Protein AF-H5TS47-F1 (afdb_monomer_lite)

Radius of gyration: 15.14 Å; chains: 1; bounding box: 52×29×38 Å

Structure (mmCIF, N/CA/C/O backbone):
data_AF-H5TS47-F1
#
_entry.id   AF-H5TS47-F1
#
loop_
_atom_site.group_PDB
_atom_site.id
_atom_site.type_symbol
_atom_site.label_atom_id
_atom_site.label_alt_id
_atom_site.label_comp_id
_atom_site.label_asym_id
_atom_site.label_entity_id
_atom_site.label_seq_id
_atom_site.pdbx_PDB_ins_code
_atom_site.Cartn_x
_atom_site.Cartn_y
_atom_site.Cartn_z
_atom_site.occupancy
_atom_site.B_iso_or_equiv
_atom_site.auth_seq_id
_atom_site.auth_comp_id
_atom_site.auth_asym_id
_atom_site.auth_atom_id
_atom_site.pdbx_PDB_model_num
ATOM 1 N N . MET A 1 1 ? 7.374 2.049 -23.873 1.00 40.94 1 MET A N 1
ATOM 2 C CA . MET A 1 1 ? 5.902 2.006 -23.777 1.00 40.94 1 MET A CA 1
ATOM 3 C C . MET A 1 1 ? 5.603 1.951 -22.292 1.00 40.94 1 MET A C 1
ATOM 5 O O . MET A 1 1 ? 5.759 0.903 -21.689 1.00 40.94 1 MET A O 1
ATOM 9 N N . TRP A 1 2 ? 5.421 3.118 -21.680 1.00 52.38 2 TRP A N 1
ATOM 10 C CA . TRP A 1 2 ? 5.328 3.273 -20.230 1.00 52.38 2 TRP A CA 1
ATOM 11 C C . TRP A 1 2 ? 3.890 2.953 -19.861 1.00 52.38 2 TRP A C 1
ATOM 13 O O . TRP A 1 2 ? 3.018 3.806 -20.000 1.00 52.38 2 TRP A O 1
ATOM 23 N N . VAL A 1 3 ? 3.626 1.683 -19.563 1.00 54.38 3 VAL A N 1
ATOM 24 C CA . VAL A 1 3 ? 2.284 1.236 -19.199 1.00 54.38 3 VAL A CA 1
ATOM 25 C C . VAL A 1 3 ? 1.958 1.817 -17.818 1.00 54.38 3 VAL A C 1
ATOM 27 O O . VAL A 1 3 ? 2.370 1.316 -16.776 1.00 54.38 3 VAL A O 1
ATOM 30 N N . ASP A 1 4 ? 1.289 2.963 -17.916 1.00 84.50 4 ASP A N 1
ATOM 31 C CA . ASP A 1 4 ? 0.255 3.545 -17.067 1.00 84.50 4 ASP A CA 1
ATOM 32 C C . ASP A 1 4 ? 0.601 4.120 -15.681 1.00 84.50 4 ASP A C 1
ATOM 34 O O . ASP A 1 4 ? -0.056 3.833 -14.682 1.00 84.50 4 ASP A O 1
ATOM 38 N N . ASP A 1 5 ? 1.578 5.036 -15.628 1.00 94.06 5 ASP A N 1
ATOM 39 C CA . ASP A 1 5 ? 1.784 5.934 -14.469 1.00 94.06 5 ASP A CA 1
ATOM 40 C C . ASP A 1 5 ? 0.480 6.651 -14.052 1.00 94.06 5 ASP A C 1
ATOM 42 O O . ASP A 1 5 ? 0.182 6.797 -12.867 1.00 94.06 5 ASP A O 1
ATOM 46 N N . GLN A 1 6 ? -0.350 7.048 -15.025 1.00 94.56 6 GLN A N 1
ATOM 47 C CA . GLN A 1 6 ? -1.602 7.755 -14.758 1.00 94.56 6 GLN A CA 1
ATOM 48 C C . GLN A 1 6 ? -2.665 6.857 -14.109 1.00 94.56 6 GLN A C 1
ATOM 50 O O . GLN A 1 6 ? -3.343 7.322 -13.192 1.00 94.56 6 GLN A O 1
ATOM 55 N N . ALA A 1 7 ? -2.828 5.605 -14.538 1.00 94.25 7 ALA A N 1
ATOM 56 C CA . ALA A 1 7 ? -3.757 4.686 -13.885 1.00 94.25 7 ALA A CA 1
ATOM 57 C C . ALA A 1 7 ? -3.260 4.256 -12.512 1.00 94.25 7 ALA A C 1
ATOM 59 O O . ALA A 1 7 ? -4.064 4.221 -11.588 1.00 94.25 7 ALA A O 1
ATOM 60 N N . ARG A 1 8 ? -1.955 4.008 -12.332 1.00 95.44 8 ARG A N 1
ATOM 61 C CA . ARG A 1 8 ? -1.388 3.735 -10.997 1.00 95.44 8 ARG A CA 1
ATOM 62 C C . ARG A 1 8 ? -1.705 4.871 -10.037 1.00 95.44 8 ARG A C 1
ATOM 64 O O . ARG A 1 8 ? -2.249 4.642 -8.961 1.00 95.44 8 ARG A O 1
ATOM 71 N N . PHE A 1 9 ? -1.448 6.101 -10.474 1.00 96.69 9 PHE A N 1
ATOM 72 C CA . PHE A 1 9 ? -1.804 7.301 -9.732 1.00 96.69 9 PHE A CA 1
ATOM 73 C C . PHE A 1 9 ? -3.305 7.362 -9.422 1.00 96.69 9 PHE A C 1
ATOM 75 O O . PHE A 1 9 ? -3.677 7.599 -8.277 1.00 96.69 9 PHE A O 1
ATOM 82 N N . ALA A 1 10 ? -4.169 7.115 -10.411 1.00 96.00 10 ALA A N 1
ATOM 83 C CA . ALA A 1 10 ? -5.617 7.145 -10.222 1.00 96.00 10 ALA A CA 1
ATOM 84 C C . ALA A 1 10 ? -6.093 6.101 -9.199 1.00 96.00 10 ALA A C 1
ATOM 86 O O . ALA A 1 10 ? -6.873 6.439 -8.315 1.00 96.00 10 ALA A O 1
ATOM 87 N N . VAL A 1 11 ? -5.584 4.866 -9.265 1.00 96.19 11 VAL A N 1
ATOM 88 C CA . VAL A 1 11 ? -5.909 3.797 -8.306 1.00 96.19 11 VAL A CA 1
ATOM 89 C C . VAL A 1 11 ? -5.452 4.174 -6.899 1.00 96.19 11 VAL A C 1
ATOM 91 O O . VAL A 1 11 ? -6.229 4.078 -5.952 1.00 96.19 11 VAL A O 1
ATOM 94 N N . MET A 1 12 ? -4.221 4.667 -6.753 1.00 97.38 12 MET A N 1
ATOM 95 C CA . MET A 1 12 ? -3.700 5.116 -5.460 1.00 97.38 12 MET A CA 1
ATOM 96 C C . MET A 1 12 ? -4.533 6.261 -4.875 1.00 97.38 12 MET A C 1
ATOM 98 O O . MET A 1 12 ? -4.875 6.231 -3.696 1.00 97.38 12 MET A O 1
ATOM 102 N N . GLN A 1 13 ? -4.897 7.257 -5.687 1.00 96.50 13 GLN A N 1
ATOM 103 C CA . GLN A 1 13 ? -5.772 8.341 -5.242 1.00 96.50 13 GLN A CA 1
ATOM 104 C C . GLN A 1 13 ? -7.153 7.840 -4.839 1.00 96.50 13 GLN A C 1
ATOM 106 O O . GLN A 1 13 ? -7.689 8.313 -3.838 1.00 96.50 13 GLN A O 1
ATOM 111 N N . GLN A 1 14 ? -7.715 6.901 -5.599 1.00 95.81 14 GLN A N 1
ATOM 112 C CA . GLN A 1 14 ? -9.029 6.336 -5.329 1.00 95.81 14 GLN A CA 1
ATOM 113 C C . GLN A 1 14 ? -9.048 5.631 -3.970 1.00 95.81 14 GLN A C 1
ATOM 115 O O . GLN A 1 14 ? -9.900 5.955 -3.149 1.00 95.81 14 GLN A O 1
ATOM 120 N N . ILE A 1 15 ? -8.049 4.782 -3.688 1.00 95.62 15 ILE A N 1
ATOM 121 C CA . ILE A 1 15 ? -7.883 4.114 -2.386 1.00 95.62 15 ILE A CA 1
ATOM 122 C C . ILE A 1 15 ? -7.928 5.134 -1.243 1.00 95.62 15 ILE A C 1
ATOM 124 O O . ILE A 1 15 ? -8.699 4.984 -0.299 1.00 95.62 15 ILE A O 1
ATOM 128 N N . ILE A 1 16 ? -7.124 6.198 -1.327 1.00 96.19 16 ILE A N 1
ATOM 129 C CA . ILE A 1 16 ? -7.047 7.199 -0.255 1.00 96.19 16 ILE A CA 1
ATOM 130 C C . ILE A 1 16 ? -8.358 7.978 -0.124 1.00 96.19 16 ILE A C 1
ATOM 132 O O . ILE A 1 16 ? -8.836 8.175 0.992 1.00 96.19 16 ILE A O 1
ATOM 136 N N . CYS A 1 17 ? -8.957 8.394 -1.242 1.00 94.88 17 CYS A N 1
ATOM 137 C CA . CYS A 1 17 ? -10.227 9.118 -1.235 1.00 94.88 17 CYS A CA 1
ATOM 138 C C . CYS A 1 17 ? -11.362 8.284 -0.632 1.00 94.88 17 CYS A C 1
ATOM 140 O O . CYS A 1 17 ? -12.176 8.825 0.114 1.00 94.88 17 CYS A O 1
ATOM 142 N N . ASP A 1 18 ? -11.432 6.992 -0.945 1.00 94.81 18 ASP A N 1
ATOM 143 C CA . ASP A 1 18 ? -12.486 6.117 -0.433 1.00 94.81 18 ASP A CA 1
ATOM 144 C C . ASP A 1 18 ? -12.309 5.842 1.058 1.00 94.81 18 ASP A C 1
ATOM 146 O O . ASP A 1 18 ? -13.278 5.923 1.812 1.00 94.81 18 ASP A O 1
ATOM 150 N N . LEU A 1 19 ? -11.067 5.646 1.515 1.00 95.31 19 LEU A N 1
ATOM 151 C CA . LEU A 1 19 ? -10.766 5.527 2.943 1.00 95.31 19 LEU A CA 1
ATOM 152 C C . LEU A 1 19 ? -11.142 6.797 3.724 1.00 95.31 19 LEU A C 1
ATOM 154 O O . LEU A 1 19 ? -11.693 6.715 4.820 1.00 95.31 19 LEU A O 1
ATOM 158 N N . GLU A 1 20 ? -10.887 7.985 3.172 1.00 94.12 20 GLU A N 1
ATOM 159 C CA . GLU A 1 20 ? -11.268 9.257 3.807 1.00 94.12 20 GLU A CA 1
ATOM 160 C C . GLU A 1 20 ? -12.790 9.470 3.854 1.00 94.12 20 GLU A C 1
ATOM 162 O O . GLU A 1 20 ? -13.289 10.180 4.729 1.00 94.12 20 GLU A O 1
ATOM 167 N N . ARG A 1 21 ? -13.545 8.822 2.961 1.00 93.19 21 ARG A N 1
ATOM 168 C CA . ARG A 1 21 ? -15.015 8.884 2.909 1.00 93.19 21 ARG A CA 1
ATOM 169 C C . ARG A 1 21 ? -15.719 7.858 3.792 1.00 93.19 21 ARG A C 1
ATOM 171 O O . ARG A 1 21 ? -16.939 7.946 3.917 1.00 93.19 21 ARG A O 1
ATOM 178 N N . LEU A 1 22 ? -14.988 6.920 4.397 1.00 93.06 22 LEU A N 1
ATOM 179 C CA . LEU A 1 22 ? -15.565 5.939 5.316 1.00 93.06 22 LEU A CA 1
ATOM 180 C C . LEU A 1 22 ? -16.352 6.631 6.434 1.00 93.06 22 LEU A C 1
ATOM 182 O O . LEU A 1 22 ? -15.903 7.647 6.978 1.00 93.06 22 LEU A O 1
ATOM 186 N N . THR A 1 23 ? -17.496 6.059 6.812 1.00 93.06 23 THR A N 1
ATOM 187 C CA . THR A 1 23 ? -18.241 6.498 8.001 1.00 93.06 23 THR A CA 1
ATOM 188 C C . THR A 1 23 ? -17.442 6.217 9.274 1.00 93.06 23 THR A C 1
ATOM 190 O O . THR A 1 23 ? -16.458 5.478 9.260 1.00 93.06 23 THR A O 1
ATOM 193 N N . VAL A 1 24 ? -17.863 6.776 10.410 1.00 92.44 24 VAL A N 1
ATOM 194 C CA . VAL A 1 24 ? -17.187 6.551 11.700 1.00 92.44 24 VAL A CA 1
ATOM 195 C C . 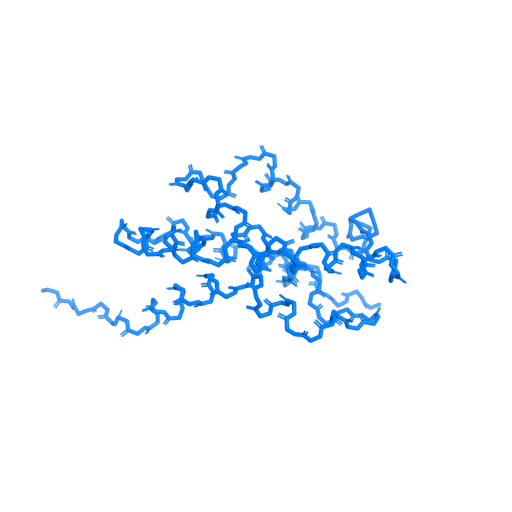VAL A 1 24 ? -17.101 5.057 12.035 1.00 92.44 24 VAL A C 1
ATOM 197 O O . VAL A 1 24 ? -16.053 4.579 12.468 1.00 92.44 24 VAL A O 1
ATOM 200 N N . GLU A 1 25 ? -18.169 4.306 11.775 1.00 92.56 25 GLU A N 1
ATOM 201 C CA . GLU A 1 25 ? -18.247 2.866 12.018 1.00 92.56 25 GLU A CA 1
ATOM 202 C C . GLU A 1 25 ? -17.285 2.091 11.111 1.00 92.56 25 GLU A C 1
ATOM 204 O O . GLU A 1 25 ? -16.554 1.217 11.577 1.00 92.56 25 GLU A O 1
ATOM 209 N N . GLN A 1 26 ? -17.233 2.435 9.824 1.00 93.81 26 GLN A N 1
ATOM 210 C CA . GLN A 1 26 ? -16.345 1.785 8.858 1.00 93.81 26 GLN A CA 1
ATOM 211 C C . GLN A 1 26 ? -14.874 2.114 9.127 1.00 93.81 26 GLN A C 1
ATOM 213 O O . GLN A 1 26 ? -14.007 1.253 8.986 1.00 93.81 26 GLN A O 1
ATOM 218 N N . ARG A 1 27 ? -14.579 3.339 9.580 1.00 94.94 27 ARG A N 1
ATOM 219 C CA . ARG A 1 27 ? -13.234 3.721 10.025 1.00 94.94 27 ARG A CA 1
ATOM 220 C C . ARG A 1 27 ? -12.786 2.882 11.211 1.00 94.94 27 ARG A C 1
ATOM 222 O O . ARG A 1 27 ? -11.650 2.420 11.209 1.00 94.94 27 ARG A O 1
ATOM 229 N N . ALA A 1 28 ? -13.661 2.671 12.195 1.00 94.19 28 ALA A N 1
ATOM 230 C CA . ALA A 1 28 ? -13.359 1.812 13.337 1.00 94.19 28 ALA A CA 1
ATOM 231 C C . ALA A 1 28 ? -13.048 0.378 12.879 1.00 94.19 28 ALA A C 1
ATOM 233 O O . ALA A 1 28 ? -12.006 -0.159 13.240 1.00 94.19 28 ALA A O 1
ATOM 234 N N . GLN A 1 29 ? -13.867 -0.185 11.984 1.00 94.50 29 GLN A N 1
ATOM 235 C CA . GLN A 1 29 ? -13.609 -1.510 11.406 1.00 94.50 29 GLN A CA 1
ATOM 236 C C . GLN A 1 29 ? -12.278 -1.579 10.650 1.00 94.50 29 GLN A C 1
ATOM 238 O O . GLN A 1 29 ? -11.540 -2.546 10.804 1.00 94.50 29 GLN A O 1
ATOM 243 N N . PHE A 1 30 ? -11.948 -0.565 9.846 1.00 96.56 30 PHE A N 1
ATOM 244 C CA . PHE A 1 30 ? -10.667 -0.518 9.141 1.00 96.56 30 PHE A CA 1
ATOM 245 C C . PHE A 1 30 ? -9.482 -0.470 10.109 1.00 96.56 30 PHE A C 1
ATOM 247 O O . PHE A 1 30 ? -8.475 -1.141 9.888 1.00 96.56 30 PHE A O 1
ATOM 254 N N . VAL A 1 31 ? -9.599 0.301 11.194 1.00 97.31 31 VAL A N 1
ATOM 255 C CA . VAL A 1 31 ? -8.572 0.364 12.241 1.00 97.31 31 VAL A CA 1
ATOM 256 C C . VAL A 1 31 ? -8.385 -0.996 12.905 1.00 97.31 31 VAL A C 1
ATOM 258 O O . VAL A 1 31 ? -7.240 -1.425 13.047 1.00 97.31 31 VAL A O 1
ATOM 261 N N . ASP A 1 32 ? -9.475 -1.681 13.248 1.00 96.50 32 ASP A N 1
ATOM 262 C CA . ASP A 1 32 ? -9.427 -3.014 13.852 1.00 96.50 32 ASP A CA 1
ATOM 263 C C . ASP A 1 32 ? -8.786 -4.030 12.894 1.00 96.50 32 ASP A C 1
ATOM 265 O O . ASP A 1 32 ? -7.830 -4.706 13.265 1.00 96.50 32 ASP A O 1
ATOM 269 N N . LEU A 1 33 ? -9.199 -4.054 11.620 1.00 96.31 33 LEU A N 1
ATOM 270 C CA . LEU A 1 33 ? -8.605 -4.924 10.595 1.00 96.31 33 LEU A CA 1
ATOM 271 C C . LEU A 1 33 ? -7.106 -4.663 10.406 1.00 96.31 33 LEU A C 1
ATOM 273 O O . LEU A 1 33 ? -6.307 -5.600 10.339 1.00 96.31 33 LEU A O 1
ATOM 277 N N . ALA A 1 34 ? -6.700 -3.393 10.327 1.00 96.69 34 ALA A N 1
ATOM 278 C CA . ALA A 1 34 ? -5.296 -3.018 10.193 1.00 96.69 34 ALA A CA 1
ATOM 279 C C . ALA A 1 34 ? -4.473 -3.420 11.427 1.00 96.69 34 ALA A C 1
ATOM 281 O O . ALA A 1 34 ? -3.296 -3.768 11.301 1.00 96.69 34 ALA A O 1
ATOM 282 N N . GLN A 1 35 ? -5.083 -3.370 12.612 1.00 97.75 35 GLN A N 1
ATOM 283 C CA . GLN A 1 35 ? -4.465 -3.765 13.870 1.00 97.75 35 GLN A CA 1
ATOM 284 C C . GLN A 1 35 ? -4.322 -5.288 13.984 1.00 97.75 35 GLN A C 1
ATOM 286 O O . GLN A 1 35 ? -3.247 -5.758 14.364 1.00 97.75 35 GLN A O 1
ATOM 291 N N . ASP A 1 36 ? -5.354 -6.041 13.610 1.00 97.38 36 ASP A N 1
ATOM 292 C CA . ASP A 1 36 ? -5.381 -7.505 13.668 1.00 97.38 36 ASP A CA 1
ATOM 293 C C . ASP A 1 36 ? -4.382 -8.142 12.698 1.00 97.38 36 ASP A C 1
ATOM 295 O O . ASP A 1 36 ? -3.756 -9.146 13.020 1.00 97.38 36 ASP A O 1
ATOM 299 N N . THR A 1 37 ? -4.180 -7.523 11.533 1.00 96.38 37 THR A N 1
ATOM 300 C CA . THR A 1 37 ? -3.291 -8.025 10.467 1.00 96.38 37 THR A CA 1
ATOM 301 C C . THR A 1 37 ? -1.885 -7.422 10.502 1.00 96.38 37 THR A C 1
ATOM 303 O O . THR A 1 37 ? -1.075 -7.632 9.592 1.00 96.38 37 THR A O 1
ATOM 306 N N . ARG A 1 38 ? -1.570 -6.624 11.530 1.00 96.50 38 ARG A N 1
ATOM 307 C CA . ARG A 1 38 ? -0.329 -5.841 11.600 1.00 96.50 38 ARG A CA 1
ATOM 308 C C . ARG A 1 38 ? 0.922 -6.707 11.465 1.00 96.50 38 ARG A C 1
ATOM 310 O O . ARG A 1 38 ? 1.846 -6.326 10.753 1.00 96.50 38 ARG A O 1
ATOM 317 N N . TYR A 1 39 ? 0.979 -7.842 12.157 1.00 96.38 39 TYR A N 1
ATOM 318 C CA . TYR A 1 39 ? 2.186 -8.669 12.190 1.00 96.38 39 TYR A CA 1
ATOM 319 C C . TYR A 1 39 ? 2.449 -9.359 10.848 1.00 96.38 39 TYR A C 1
ATOM 321 O O . TYR A 1 39 ? 3.595 -9.411 10.391 1.00 96.38 39 TYR A O 1
ATOM 329 N N . GLU A 1 40 ? 1.397 -9.849 10.198 1.00 97.50 40 GLU A N 1
ATOM 330 C CA . GLU A 1 40 ? 1.450 -10.428 8.860 1.00 97.50 40 GLU A CA 1
ATOM 331 C C . GLU A 1 40 ? 1.872 -9.373 7.835 1.00 97.50 40 GLU A C 1
ATOM 333 O O . GLU A 1 40 ? 2.753 -9.634 7.013 1.00 97.50 40 GLU A O 1
ATOM 338 N N . ARG A 1 41 ? 1.313 -8.161 7.926 1.00 97.38 41 ARG A N 1
ATOM 339 C CA . ARG A 1 41 ? 1.682 -7.020 7.077 1.00 97.38 41 ARG A CA 1
ATOM 340 C C . ARG A 1 41 ? 3.133 -6.603 7.266 1.00 97.38 41 ARG A C 1
ATOM 342 O O . ARG A 1 41 ? 3.839 -6.456 6.276 1.00 97.38 41 ARG A O 1
ATOM 349 N N . ASP A 1 42 ? 3.620 -6.518 8.502 1.00 96.56 42 ASP A N 1
ATOM 350 C CA . ASP A 1 42 ? 5.029 -6.218 8.784 1.00 96.56 42 ASP A CA 1
ATOM 351 C C . ASP A 1 42 ? 5.961 -7.284 8.169 1.00 96.56 42 ASP A C 1
ATOM 353 O O . ASP A 1 42 ? 7.053 -6.982 7.684 1.00 96.56 42 ASP A O 1
ATOM 357 N N . ALA A 1 43 ? 5.561 -8.561 8.184 1.00 97.12 43 ALA A N 1
ATOM 358 C CA . ALA A 1 43 ? 6.322 -9.631 7.539 1.00 97.12 43 ALA A CA 1
ATOM 359 C C . ALA A 1 43 ? 6.275 -9.545 6.003 1.00 97.12 43 ALA A C 1
ATOM 361 O O . ALA A 1 43 ? 7.303 -9.760 5.350 1.00 97.12 43 ALA A O 1
ATOM 362 N N . ALA A 1 44 ? 5.114 -9.209 5.439 1.00 97.88 44 ALA A N 1
ATOM 363 C CA . ALA A 1 44 ? 4.921 -9.016 4.007 1.00 97.88 44 ALA A CA 1
ATOM 364 C C . ALA A 1 44 ? 5.680 -7.787 3.482 1.00 97.88 44 ALA A C 1
ATOM 366 O O . ALA A 1 44 ? 6.305 -7.873 2.430 1.00 97.88 44 ALA A O 1
ATOM 367 N N . GLU A 1 45 ? 5.728 -6.688 4.236 1.00 96.75 45 GLU A N 1
ATOM 368 C CA . GLU A 1 45 ? 6.499 -5.482 3.913 1.00 96.75 45 GLU A CA 1
ATOM 369 C C . GLU A 1 45 ? 7.995 -5.802 3.817 1.00 96.75 45 GLU A C 1
ATOM 371 O O . GLU A 1 45 ? 8.635 -5.503 2.808 1.00 96.75 45 GLU A O 1
ATOM 376 N N . ARG A 1 46 ? 8.541 -6.550 4.786 1.00 96.69 46 ARG A N 1
ATOM 377 C CA . ARG A 1 46 ? 9.933 -7.029 4.719 1.00 96.69 46 ARG A CA 1
ATOM 378 C C . ARG A 1 46 ? 10.187 -7.956 3.533 1.00 96.69 46 ARG A C 1
ATOM 380 O O . ARG A 1 46 ? 11.304 -8.018 3.018 1.00 96.69 46 ARG A O 1
ATOM 387 N N . ALA A 1 47 ? 9.201 -8.753 3.129 1.00 96.69 47 ALA A N 1
ATOM 388 C CA . ALA A 1 47 ? 9.314 -9.594 1.940 1.00 96.69 47 ALA A CA 1
ATOM 389 C C . ALA A 1 47 ? 9.282 -8.756 0.651 1.00 96.69 47 ALA A C 1
ATOM 391 O O . ALA A 1 47 ? 10.109 -8.986 -0.230 1.00 96.69 47 ALA A O 1
ATOM 392 N N . LEU A 1 48 ? 8.406 -7.751 0.579 1.00 96.31 48 LEU A N 1
ATOM 393 C CA . LEU A 1 48 ? 8.313 -6.812 -0.537 1.00 96.31 48 LEU A CA 1
ATOM 394 C C . LEU A 1 48 ? 9.610 -6.017 -0.703 1.00 96.31 48 LEU A C 1
ATOM 396 O O . LEU A 1 48 ? 10.137 -5.934 -1.809 1.00 96.31 48 LEU A O 1
ATOM 400 N N . THR A 1 49 ? 10.164 -5.494 0.392 1.00 94.56 49 THR A N 1
ATOM 401 C CA . THR A 1 49 ? 11.426 -4.746 0.382 1.00 94.56 49 THR A CA 1
ATOM 402 C C . THR A 1 49 ? 12.581 -5.614 -0.128 1.00 94.56 49 THR A C 1
ATOM 404 O O . THR A 1 49 ? 13.296 -5.201 -1.040 1.00 94.56 49 THR A O 1
ATOM 407 N N . ARG A 1 50 ? 12.697 -6.869 0.336 1.00 94.81 50 ARG A N 1
ATOM 408 C CA . ARG A 1 50 ? 13.689 -7.825 -0.199 1.00 94.81 50 ARG A CA 1
ATOM 409 C C . ARG A 1 50 ? 13.501 -8.103 -1.689 1.00 94.81 50 ARG A C 1
ATOM 411 O O . ARG A 1 50 ? 14.480 -8.219 -2.420 1.00 94.81 50 ARG A O 1
ATOM 418 N N . TRP A 1 51 ? 12.259 -8.222 -2.151 1.00 95.38 51 TRP A N 1
ATOM 419 C CA . TRP A 1 51 ? 11.982 -8.388 -3.575 1.00 95.38 51 TRP A CA 1
ATOM 420 C C . TRP A 1 51 ? 12.399 -7.147 -4.379 1.00 95.38 51 TRP A C 1
ATOM 422 O O . TRP A 1 51 ? 13.046 -7.293 -5.413 1.00 95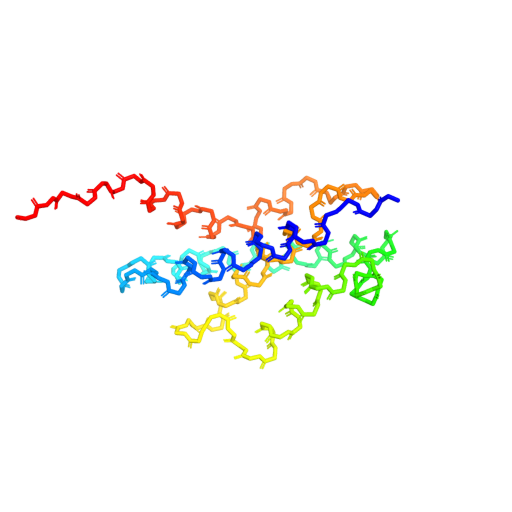.38 51 TRP A O 1
ATOM 432 N N . GLN A 1 52 ? 12.125 -5.928 -3.907 1.00 94.56 52 GLN A N 1
ATOM 433 C CA . GLN A 1 52 ? 12.546 -4.699 -4.598 1.00 94.56 52 GLN A CA 1
ATOM 434 C C . GLN A 1 52 ? 14.071 -4.589 -4.710 1.00 94.56 52 GLN A C 1
ATOM 436 O O . GLN A 1 52 ? 14.586 -4.217 -5.766 1.00 94.56 52 GLN A O 1
ATOM 441 N N . GLU A 1 53 ? 14.796 -4.965 -3.655 1.00 91.50 53 GLU A N 1
ATOM 442 C CA . GLU A 1 53 ? 16.264 -5.027 -3.655 1.00 91.50 53 GLU A CA 1
ATOM 443 C C . GLU A 1 53 ? 16.807 -6.002 -4.713 1.00 91.50 53 GLU A C 1
ATOM 445 O O . GLU A 1 53 ? 17.865 -5.766 -5.293 1.00 91.50 53 GLU A O 1
ATOM 450 N N . GLN A 1 54 ? 16.070 -7.076 -5.004 1.00 94.25 54 GLN A N 1
ATOM 451 C CA . GLN A 1 54 ? 16.450 -8.088 -5.993 1.00 94.25 54 GLN A CA 1
ATOM 452 C C . GLN A 1 54 ? 16.035 -7.737 -7.430 1.00 94.25 54 GLN A C 1
ATOM 454 O O . GLN A 1 54 ? 16.556 -8.336 -8.370 1.00 94.25 54 GLN A O 1
ATOM 459 N N . THR A 1 55 ? 15.102 -6.799 -7.625 1.00 90.75 55 THR A N 1
ATOM 460 C CA . THR A 1 55 ? 14.382 -6.624 -8.905 1.00 90.75 55 THR A CA 1
ATOM 461 C C . THR A 1 55 ? 14.504 -5.234 -9.525 1.00 90.75 55 THR A C 1
ATOM 463 O O . THR A 1 55 ? 13.783 -4.915 -10.463 1.00 90.75 55 THR A O 1
ATOM 466 N N . LEU A 1 56 ? 15.440 -4.408 -9.047 1.00 87.81 56 LEU A N 1
ATOM 467 C CA . LEU A 1 56 ? 15.685 -3.020 -9.482 1.00 87.81 56 LEU A CA 1
ATOM 468 C C . LEU A 1 56 ? 14.514 -2.044 -9.269 1.00 87.81 56 LEU A C 1
ATOM 470 O O . LEU A 1 56 ? 14.729 -0.834 -9.367 1.00 87.81 56 LEU A O 1
ATOM 474 N N . TRP A 1 57 ? 13.320 -2.518 -8.898 1.00 92.88 57 TRP A N 1
ATOM 475 C CA . TRP A 1 57 ? 12.131 -1.724 -8.565 1.00 92.88 57 TRP A CA 1
ATOM 476 C C . TRP A 1 57 ? 12.248 -0.999 -7.217 1.00 92.88 57 TRP A C 1
ATOM 478 O O . TRP A 1 57 ? 11.355 -1.047 -6.377 1.00 92.88 57 TRP A O 1
ATOM 488 N N . THR A 1 58 ? 13.363 -0.308 -7.001 1.00 91.38 58 THR A N 1
ATOM 489 C CA . THR A 1 58 ? 13.596 0.574 -5.851 1.00 91.38 58 THR A CA 1
ATOM 490 C C . THR A 1 58 ? 12.695 1.810 -5.914 1.00 91.38 58 THR A C 1
ATOM 492 O O . THR A 1 58 ? 12.207 2.167 -6.989 1.00 91.38 58 THR A O 1
ATOM 495 N N . SER A 1 59 ? 12.521 2.523 -4.795 1.00 88.88 59 SER A N 1
ATOM 496 C CA . SER A 1 59 ? 11.757 3.784 -4.770 1.00 88.88 59 SER A CA 1
ATOM 497 C C . SER A 1 59 ? 12.283 4.804 -5.787 1.00 88.88 59 SER A C 1
ATOM 499 O O . SER A 1 59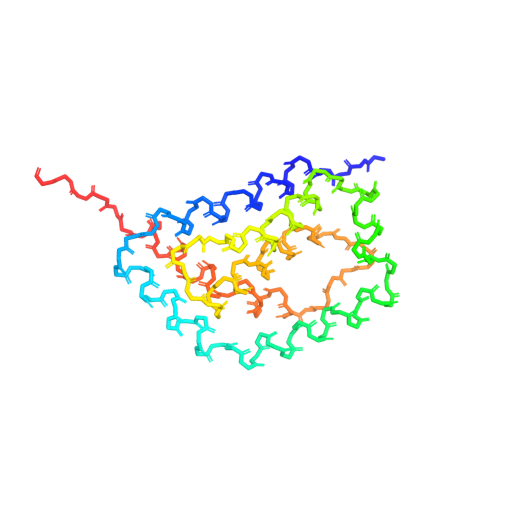 ? 11.503 5.408 -6.518 1.00 88.88 59 SER A O 1
ATOM 501 N N . GLN A 1 60 ? 13.609 4.924 -5.921 1.00 91.19 60 GLN A N 1
ATOM 502 C CA . GLN A 1 60 ? 14.239 5.830 -6.887 1.00 91.19 60 GLN A CA 1
ATOM 503 C C . GLN A 1 60 ? 13.947 5.437 -8.341 1.00 91.19 60 GLN A C 1
ATOM 505 O O . GLN A 1 60 ? 13.720 6.291 -9.203 1.00 91.19 60 GLN A O 1
ATOM 510 N N . TYR A 1 61 ? 13.962 4.137 -8.633 1.00 92.62 61 TYR A N 1
ATOM 511 C CA . TYR A 1 61 ? 13.636 3.658 -9.969 1.00 92.62 61 TYR A CA 1
ATOM 512 C C . TYR A 1 61 ? 12.145 3.850 -10.269 1.00 92.62 61 TYR A C 1
ATOM 514 O O . TYR A 1 61 ? 11.797 4.306 -11.355 1.00 92.62 61 TYR A O 1
ATOM 522 N N . CYS A 1 62 ? 11.273 3.636 -9.279 1.00 93.69 62 CYS A N 1
ATOM 523 C CA . CYS A 1 62 ? 9.846 3.929 -9.391 1.00 93.69 62 CYS A CA 1
ATOM 524 C C . CYS A 1 62 ? 9.578 5.417 -9.654 1.00 93.69 62 CYS A C 1
ATOM 526 O O . CYS A 1 62 ? 8.765 5.710 -10.516 1.00 93.69 62 CYS A O 1
ATOM 528 N N . LEU A 1 63 ? 10.294 6.353 -9.020 1.00 94.50 63 LEU A N 1
ATOM 529 C CA . LEU A 1 63 ? 10.210 7.788 -9.355 1.00 94.50 63 LEU A CA 1
ATOM 530 C C . LEU A 1 63 ? 10.595 8.082 -10.807 1.00 94.50 63 LEU A C 1
ATOM 532 O O . LEU A 1 63 ? 10.032 8.971 -11.440 1.00 94.50 63 LEU A O 1
ATOM 536 N N . THR A 1 64 ? 11.559 7.336 -11.341 1.00 93.56 64 THR A N 1
ATOM 537 C CA . THR A 1 64 ? 11.996 7.509 -12.729 1.00 93.56 64 THR A CA 1
ATOM 538 C C . THR A 1 64 ? 10.966 6.941 -13.700 1.00 93.56 64 THR A C 1
ATOM 540 O O . THR A 1 64 ? 10.719 7.559 -14.729 1.00 93.56 64 THR A O 1
ATOM 543 N N . CYS A 1 65 ? 10.379 5.782 -13.379 1.00 92.94 65 CYS A N 1
ATOM 544 C CA . CYS A 1 65 ? 9.444 5.038 -14.226 1.00 92.94 65 CYS A CA 1
ATOM 545 C C . CYS A 1 65 ? 7.976 5.486 -14.103 1.00 92.94 65 CYS A C 1
ATOM 547 O O . CYS A 1 65 ? 7.213 5.366 -15.055 1.00 92.94 65 CYS A O 1
ATOM 549 N N . PHE A 1 66 ? 7.572 5.989 -12.943 1.00 95.56 66 PHE A N 1
ATOM 550 C CA . PHE A 1 66 ? 6.194 6.335 -12.589 1.00 95.56 66 PHE A CA 1
ATOM 551 C C . PHE A 1 66 ? 6.190 7.613 -11.737 1.00 95.56 66 PHE A C 1
ATOM 553 O O . PHE A 1 66 ? 5.845 7.570 -10.554 1.00 95.56 66 PHE A O 1
ATOM 560 N N . PRO A 1 67 ? 6.650 8.751 -12.287 1.00 96.12 67 PRO A N 1
ATOM 561 C CA . PRO A 1 67 ? 6.888 9.954 -11.501 1.00 96.12 67 PRO A CA 1
ATOM 562 C C . PRO A 1 67 ? 5.634 10.442 -10.775 1.00 96.12 67 PRO A C 1
ATOM 564 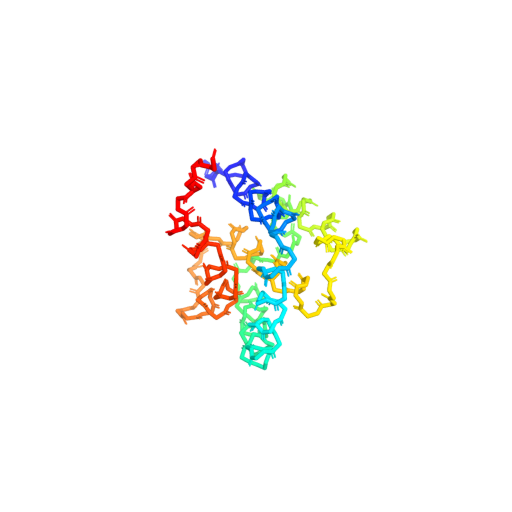O O . PRO A 1 67 ? 5.727 10.817 -9.613 1.00 96.12 67 PRO A O 1
ATOM 567 N N . LYS A 1 68 ? 4.448 10.399 -11.397 1.00 96.31 68 LYS A N 1
ATOM 568 C CA . LYS A 1 68 ? 3.225 10.869 -10.729 1.00 96.31 68 LYS A CA 1
ATOM 569 C C . LYS A 1 68 ? 2.830 9.959 -9.577 1.00 96.31 68 LYS A C 1
ATOM 571 O O . LYS A 1 68 ? 2.576 10.439 -8.474 1.00 96.31 68 LYS A O 1
ATOM 576 N N . ALA A 1 69 ? 2.754 8.656 -9.833 1.00 96.75 69 ALA A N 1
ATOM 577 C CA . ALA A 1 69 ? 2.331 7.689 -8.831 1.00 96.75 69 ALA A CA 1
ATOM 578 C C . ALA A 1 69 ? 3.341 7.609 -7.673 1.00 96.75 69 ALA A C 1
ATOM 580 O O . ALA A 1 69 ? 2.954 7.640 -6.507 1.00 96.75 69 ALA A O 1
ATOM 581 N N . ALA A 1 70 ? 4.640 7.585 -7.971 1.00 96.56 70 ALA A N 1
ATOM 582 C CA . ALA A 1 70 ? 5.680 7.542 -6.951 1.00 96.56 70 ALA A CA 1
ATOM 583 C C . ALA A 1 70 ? 5.739 8.835 -6.118 1.00 96.56 70 ALA A C 1
ATOM 585 O O . ALA A 1 70 ? 5.821 8.745 -4.896 1.00 96.56 70 ALA A O 1
ATOM 586 N N . THR A 1 71 ? 5.612 10.021 -6.731 1.00 97.12 71 THR A N 1
ATOM 587 C CA . THR A 1 71 ? 5.527 11.284 -5.975 1.00 97.12 71 THR A CA 1
ATOM 588 C C . THR A 1 71 ? 4.299 11.316 -5.070 1.00 97.12 71 THR A C 1
ATOM 590 O O . THR A 1 71 ? 4.411 11.727 -3.919 1.00 97.12 71 THR A O 1
ATOM 593 N N . LEU A 1 72 ? 3.147 10.808 -5.522 1.00 97.12 72 LEU A N 1
ATOM 594 C CA . LEU A 1 72 ? 1.977 10.684 -4.652 1.00 97.12 72 LEU A CA 1
ATOM 595 C C . LEU A 1 72 ? 2.271 9.802 -3.428 1.00 97.12 72 LEU A C 1
ATOM 597 O O . LEU A 1 72 ? 1.883 10.158 -2.320 1.00 97.12 72 LEU A O 1
ATOM 601 N N . LEU A 1 73 ? 2.969 8.673 -3.593 1.00 96.62 73 LEU A N 1
ATOM 602 C CA . LEU A 1 73 ? 3.342 7.822 -2.457 1.00 96.62 73 LEU A CA 1
ATOM 603 C C . LEU A 1 73 ? 4.203 8.584 -1.434 1.00 96.62 73 LEU A C 1
ATOM 605 O O . LEU A 1 73 ? 3.963 8.478 -0.231 1.00 96.62 73 LEU A O 1
ATOM 609 N N . GLU A 1 74 ? 5.171 9.376 -1.903 1.00 95.81 74 GLU A N 1
ATOM 610 C CA . GLU A 1 74 ? 6.010 10.225 -1.048 1.00 95.81 74 GLU A CA 1
ATOM 611 C C . GLU A 1 74 ? 5.198 11.309 -0.331 1.00 95.81 74 GLU A C 1
ATOM 613 O O . GLU A 1 74 ? 5.379 11.531 0.868 1.00 95.81 74 GLU A O 1
ATOM 618 N N . GLU A 1 75 ? 4.257 11.946 -1.030 1.00 95.56 75 GLU A N 1
ATOM 619 C CA . GLU A 1 75 ? 3.350 12.938 -0.453 1.00 95.56 75 GLU A CA 1
ATOM 620 C C . GLU A 1 75 ? 2.458 12.331 0.632 1.00 95.56 75 GLU A C 1
ATOM 622 O O . GLU A 1 75 ? 2.279 12.939 1.690 1.00 95.56 75 GLU A O 1
ATOM 627 N N . LEU A 1 76 ? 1.911 11.133 0.414 1.00 94.75 76 LEU A N 1
ATOM 628 C CA . LEU A 1 76 ? 1.082 10.437 1.401 1.00 94.75 76 LEU A CA 1
ATOM 629 C C . LEU A 1 76 ? 1.886 10.100 2.665 1.00 94.75 76 LEU A C 1
ATOM 631 O O . LEU A 1 76 ? 1.412 10.349 3.776 1.00 94.75 76 LEU A O 1
ATOM 635 N N . LEU A 1 77 ? 3.122 9.615 2.497 1.00 92.25 77 LEU A N 1
ATOM 636 C CA . LEU A 1 77 ? 4.054 9.348 3.596 1.00 92.25 77 LEU A CA 1
ATOM 637 C C . LEU A 1 77 ? 4.400 10.625 4.379 1.00 92.25 77 LEU A C 1
ATOM 639 O O . LEU A 1 77 ? 4.338 10.627 5.607 1.00 92.25 77 LEU A O 1
ATOM 643 N N . ALA A 1 78 ? 4.723 11.723 3.689 1.00 92.62 78 ALA A N 1
ATOM 644 C CA . ALA A 1 78 ? 5.112 12.987 4.319 1.00 92.62 78 ALA A CA 1
ATOM 645 C C . ALA A 1 78 ? 3.937 13.704 5.006 1.00 92.62 78 ALA A C 1
ATOM 647 O O . ALA A 1 78 ? 4.067 14.220 6.119 1.00 92.62 78 ALA A O 1
ATOM 648 N N . SER A 1 79 ? 2.769 13.721 4.365 1.00 90.62 79 SER A N 1
ATOM 649 C CA . SER A 1 79 ? 1.554 14.354 4.897 1.00 90.62 79 SER A CA 1
ATOM 650 C C . SER A 1 79 ? 0.839 13.504 5.946 1.00 90.62 79 SER A C 1
ATOM 652 O O . SER A 1 79 ? -0.091 13.986 6.590 1.00 90.62 79 SER A O 1
ATOM 654 N N . HIS A 1 80 ? 1.280 12.257 6.141 1.00 87.38 80 HIS A N 1
ATOM 655 C CA . HIS A 1 80 ? 0.630 11.276 7.000 1.00 87.38 80 HIS A CA 1
ATOM 656 C C . HIS A 1 80 ? -0.865 11.120 6.676 1.00 87.38 80 HIS A C 1
ATOM 658 O O . HIS A 1 80 ? -1.702 11.023 7.583 1.00 87.38 80 HIS A O 1
ATOM 664 N N . ARG A 1 81 ? -1.199 11.129 5.380 1.00 88.00 81 ARG A N 1
ATOM 665 C CA . ARG A 1 81 ? -2.553 10.856 4.900 1.00 88.00 81 ARG A CA 1
ATOM 666 C C . ARG A 1 81 ? -2.808 9.350 4.842 1.00 88.00 81 ARG A C 1
ATOM 668 O O . ARG A 1 81 ? -1.885 8.593 4.540 1.00 88.00 81 ARG A O 1
ATOM 675 N N . PRO A 1 82 ? -4.050 8.911 5.093 1.00 88.62 82 PRO A N 1
ATOM 676 C CA . PRO A 1 82 ? -5.238 9.719 5.424 1.00 88.62 82 PRO A CA 1
ATOM 677 C C . PRO A 1 82 ? -5.233 10.269 6.874 1.00 88.62 82 PRO A C 1
ATOM 679 O O . PRO A 1 82 ? -4.878 9.561 7.814 1.00 88.62 82 PRO A O 1
ATOM 682 N N . LEU A 1 83 ? -5.602 11.549 7.057 1.00 81.12 83 LEU A N 1
ATOM 683 C CA . LEU A 1 83 ? -5.342 12.338 8.287 1.00 81.12 83 LEU A CA 1
ATOM 684 C C . LEU A 1 83 ? -6.124 11.889 9.533 1.00 81.12 83 LEU A C 1
ATOM 686 O O . LEU A 1 83 ? -5.692 12.154 10.653 1.00 81.12 83 LEU A O 1
ATOM 690 N N . GLU A 1 84 ? -7.260 11.218 9.353 1.00 87.88 84 GLU A N 1
ATOM 691 C CA . GLU A 1 84 ? -8.173 10.840 10.444 1.00 87.88 84 GLU A CA 1
ATOM 692 C C . GLU A 1 84 ? -7.913 9.432 10.996 1.00 87.88 84 GLU A C 1
ATOM 694 O O . GLU A 1 84 ? -8.634 8.960 11.875 1.00 87.88 84 GLU A O 1
ATOM 699 N N . PHE A 1 85 ? -6.868 8.764 10.504 1.00 94.31 85 PHE A N 1
ATOM 700 C CA . PHE A 1 85 ? -6.525 7.409 10.909 1.00 94.31 85 PHE A CA 1
ATOM 701 C C . PHE A 1 85 ? -5.292 7.358 11.820 1.00 94.31 85 PHE A C 1
ATOM 703 O O . PHE A 1 85 ? -4.327 8.109 11.628 1.00 94.31 85 PHE A O 1
ATOM 710 N N . PRO A 1 86 ? -5.266 6.428 12.794 1.00 95.56 86 PRO A N 1
ATOM 711 C CA . PRO A 1 86 ? -4.068 6.150 13.571 1.00 95.56 86 PRO A CA 1
ATOM 712 C C . PRO A 1 86 ? -2.966 5.560 12.684 1.00 95.56 86 PRO A C 1
ATOM 714 O O . PRO A 1 86 ? -3.210 5.082 11.576 1.00 95.56 86 PRO A O 1
ATOM 717 N N . TYR A 1 87 ? -1.735 5.551 13.204 1.00 94.31 87 TYR A N 1
ATOM 718 C CA . TYR A 1 87 ? -0.549 5.077 12.482 1.00 94.31 87 TYR A CA 1
ATOM 719 C C . TYR A 1 87 ? -0.759 3.726 11.781 1.00 94.31 87 TYR A C 1
ATOM 721 O O . TYR A 1 87 ? -0.509 3.639 10.588 1.00 94.31 87 TYR A O 1
ATOM 729 N N . VAL A 1 88 ? -1.282 2.715 12.484 1.00 95.06 88 VAL A N 1
ATOM 730 C CA . VAL A 1 88 ? -1.438 1.354 11.938 1.00 95.06 88 VAL A CA 1
ATOM 731 C C . VAL A 1 88 ? -2.342 1.300 10.699 1.00 95.06 88 VAL A C 1
ATOM 733 O O . VAL A 1 88 ? -1.999 0.658 9.710 1.00 95.06 88 VAL A O 1
ATOM 736 N N . ALA A 1 89 ? -3.449 2.043 10.714 1.00 96.31 89 ALA A N 1
ATOM 737 C CA . ALA A 1 89 ? -4.388 2.128 9.601 1.00 96.31 89 ALA A CA 1
ATOM 738 C C . ALA A 1 89 ? -3.832 2.974 8.447 1.00 96.31 89 ALA A C 1
ATOM 740 O O . ALA A 1 89 ? -4.016 2.633 7.280 1.00 96.31 89 ALA A O 1
ATOM 741 N N . ARG A 1 90 ? -3.070 4.035 8.749 1.00 96.81 90 ARG A N 1
ATOM 742 C CA . ARG A 1 90 ? -2.347 4.788 7.713 1.00 96.81 90 ARG A CA 1
ATOM 743 C C . ARG A 1 90 ? -1.310 3.924 7.014 1.00 96.81 90 ARG A C 1
ATOM 745 O O . ARG A 1 90 ? -1.257 3.932 5.793 1.00 96.81 90 ARG A O 1
ATOM 752 N N . THR A 1 91 ? -0.533 3.138 7.759 1.00 96.00 91 THR A N 1
ATOM 753 C CA . THR A 1 91 ? 0.404 2.179 7.164 1.00 96.00 91 THR A CA 1
ATOM 754 C C . THR A 1 91 ? -0.335 1.198 6.255 1.00 96.00 91 THR A C 1
ATOM 756 O O . THR A 1 91 ? 0.151 0.918 5.166 1.00 96.00 91 THR A O 1
ATOM 759 N N . ALA A 1 92 ? -1.542 0.755 6.626 1.00 97.00 92 ALA A N 1
ATOM 760 C CA . ALA A 1 92 ? -2.341 -0.110 5.761 1.00 97.00 92 ALA A CA 1
ATOM 761 C C . ALA A 1 92 ? -2.785 0.544 4.453 1.00 97.00 92 ALA A C 1
ATOM 763 O O . ALA A 1 92 ? -2.662 -0.064 3.390 1.00 97.00 92 ALA A O 1
ATOM 764 N N . ALA A 1 93 ? -3.201 1.807 4.507 1.00 97.38 93 ALA A N 1
ATOM 765 C CA . ALA A 1 93 ? -3.501 2.584 3.310 1.00 97.38 93 ALA A CA 1
ATOM 766 C C . ALA A 1 93 ? -2.266 2.752 2.401 1.00 97.38 93 ALA A C 1
ATOM 768 O O . ALA A 1 93 ? -2.354 2.583 1.184 1.00 97.38 93 ALA A O 1
ATOM 769 N N . ILE A 1 94 ? -1.104 3.050 2.993 1.00 97.12 94 ILE A N 1
ATOM 770 C CA . ILE A 1 94 ? 0.165 3.208 2.269 1.00 97.12 94 ILE A CA 1
ATOM 771 C C . ILE A 1 94 ? 0.602 1.899 1.611 1.00 97.12 94 ILE A C 1
ATOM 773 O O . ILE A 1 94 ? 1.055 1.918 0.469 1.00 97.12 94 ILE A O 1
ATOM 777 N N . ASP A 1 95 ? 0.450 0.765 2.291 1.00 97.00 95 ASP A N 1
ATOM 778 C CA . ASP A 1 95 ? 0.826 -0.536 1.743 1.00 97.00 95 ASP A CA 1
ATOM 779 C C . ASP A 1 95 ? -0.019 -0.911 0.523 1.00 97.00 95 ASP A C 1
ATOM 781 O O . ASP A 1 95 ? 0.527 -1.364 -0.487 1.00 97.00 95 ASP A O 1
ATOM 785 N N . ALA A 1 96 ? -1.329 -0.652 0.571 1.00 97.25 96 ALA A N 1
ATOM 786 C CA . ALA A 1 96 ? -2.215 -0.841 -0.575 1.00 97.25 96 ALA A CA 1
ATOM 787 C C . ALA A 1 96 ? -1.831 0.084 -1.746 1.00 97.25 96 ALA A C 1
ATOM 789 O O . ALA A 1 96 ? -1.697 -0.369 -2.886 1.00 97.25 96 ALA A O 1
ATOM 790 N N . ALA A 1 97 ? -1.557 1.365 -1.472 1.00 97.25 97 ALA A N 1
ATOM 791 C CA . ALA A 1 97 ? -1.095 2.312 -2.488 1.00 97.25 97 ALA A CA 1
ATOM 792 C C . ALA A 1 97 ? 0.258 1.894 -3.101 1.00 97.25 97 ALA A C 1
ATOM 794 O O . ALA A 1 97 ? 0.452 1.982 -4.315 1.00 97.25 97 ALA A O 1
ATOM 795 N N . ARG A 1 98 ? 1.188 1.376 -2.289 1.00 96.75 98 ARG A N 1
ATOM 796 C CA . ARG A 1 98 ? 2.479 0.841 -2.751 1.00 96.75 98 ARG A CA 1
ATOM 797 C C . ARG A 1 98 ? 2.294 -0.406 -3.616 1.00 96.75 98 ARG A C 1
ATOM 799 O O . ARG A 1 98 ? 2.983 -0.542 -4.623 1.00 96.75 98 ARG A O 1
ATOM 806 N N . CYS A 1 99 ? 1.354 -1.289 -3.281 1.00 96.38 99 CYS A N 1
ATOM 807 C CA . CYS A 1 99 ? 1.020 -2.434 -4.131 1.00 96.38 99 CYS A CA 1
ATOM 808 C C . CYS A 1 99 ? 0.455 -1.986 -5.486 1.00 96.38 99 CYS A C 1
ATOM 810 O O . CYS A 1 99 ? 0.879 -2.511 -6.511 1.00 96.38 99 CYS A O 1
ATOM 812 N N . ALA A 1 100 ? -0.413 -0.970 -5.519 1.00 95.94 100 ALA A N 1
ATOM 813 C CA . ALA A 1 100 ? -0.916 -0.396 -6.771 1.00 95.94 100 ALA A CA 1
ATOM 814 C C . ALA A 1 100 ? 0.207 0.222 -7.629 1.00 95.94 100 ALA A C 1
ATOM 816 O O . ALA A 1 100 ? 0.261 0.011 -8.845 1.00 95.94 100 ALA A O 1
ATOM 817 N N . LEU A 1 101 ? 1.163 0.923 -7.006 1.00 96.06 101 LEU A N 1
ATOM 818 C CA . LEU A 1 101 ? 2.353 1.436 -7.696 1.00 96.06 101 LEU A CA 1
ATOM 819 C C . LEU A 1 101 ? 3.170 0.312 -8.349 1.00 96.06 101 LEU A C 1
ATOM 821 O O . LEU A 1 101 ? 3.698 0.501 -9.441 1.00 96.06 101 LEU A O 1
ATOM 825 N N . LEU A 1 102 ? 3.257 -0.849 -7.701 1.00 95.12 102 LEU A N 1
ATOM 826 C CA . LEU A 1 102 ? 4.105 -1.965 -8.124 1.00 95.12 102 LEU A CA 1
ATOM 827 C C . LEU A 1 102 ? 3.358 -3.077 -8.886 1.00 95.12 102 LEU A C 1
ATOM 829 O O . LEU A 1 102 ? 3.969 -4.077 -9.266 1.00 95.12 102 LEU A O 1
ATOM 833 N N . ALA A 1 103 ? 2.055 -2.916 -9.124 1.00 92.19 103 ALA A N 1
ATOM 834 C CA . ALA A 1 103 ? 1.224 -3.906 -9.807 1.00 92.19 103 ALA A CA 1
ATOM 835 C C . ALA A 1 103 ? 1.754 -4.234 -11.214 1.00 92.19 103 ALA A C 1
ATOM 837 O O . ALA A 1 103 ? 2.261 -3.352 -11.904 1.00 92.19 103 ALA A O 1
ATOM 838 N N . ASP A 1 104 ? 1.639 -5.486 -11.652 1.00 91.25 104 ASP A N 1
ATOM 839 C CA . ASP A 1 104 ? 1.985 -5.945 -13.010 1.00 91.25 104 ASP A CA 1
ATOM 840 C C . ASP A 1 104 ? 3.441 -5.707 -13.466 1.00 91.25 104 ASP A C 1
ATOM 842 O O . ASP A 1 104 ? 3.769 -5.871 -14.646 1.00 91.25 104 ASP A O 1
ATOM 846 N N . LEU A 1 105 ? 4.342 -5.337 -12.550 1.00 91.19 105 LEU A N 1
ATOM 847 C CA . LEU A 1 105 ? 5.765 -5.203 -12.851 1.00 91.19 105 LEU A CA 1
ATOM 848 C C . LEU A 1 105 ? 6.406 -6.566 -13.134 1.00 91.19 105 LEU A C 1
ATOM 850 O O . LEU A 1 105 ? 5.907 -7.614 -12.726 1.00 91.19 105 LEU A O 1
ATOM 854 N N . GLN A 1 106 ? 7.523 -6.539 -13.863 1.00 91.56 106 GLN A N 1
ATOM 855 C CA . GLN A 1 106 ? 8.308 -7.731 -14.179 1.00 91.56 106 GLN A CA 1
ATOM 856 C C . GLN A 1 106 ? 9.710 -7.630 -13.565 1.00 91.56 106 GLN A C 1
ATOM 858 O O . GLN A 1 106 ? 10.368 -6.603 -13.756 1.00 91.56 106 GLN A O 1
ATOM 863 N N . PRO A 1 107 ? 10.191 -8.671 -12.858 1.00 93.06 107 PRO A N 1
ATOM 864 C CA . PRO A 1 107 ? 9.441 -9.875 -12.458 1.00 93.06 107 PRO A CA 1
ATOM 865 C C . PRO A 1 107 ? 8.270 -9.526 -11.518 1.00 93.06 107 PRO A C 1
ATOM 867 O O . PRO A 1 107 ? 8.304 -8.452 -10.933 1.00 93.06 107 PRO A O 1
ATOM 870 N N . PRO A 1 108 ? 7.240 -10.376 -11.371 1.00 93.62 108 PRO A N 1
ATOM 871 C CA . PRO A 1 108 ? 6.102 -10.073 -10.507 1.00 93.62 108 PRO A CA 1
ATOM 872 C C . PRO A 1 108 ? 6.491 -10.093 -9.026 1.00 93.62 108 PRO A C 1
ATOM 874 O O . PRO A 1 108 ? 7.463 -10.744 -8.626 1.00 93.62 108 PRO A O 1
ATOM 877 N N . ILE A 1 109 ? 5.699 -9.398 -8.206 1.00 94.25 109 ILE A N 1
ATOM 878 C CA . ILE A 1 109 ? 5.763 -9.514 -6.746 1.00 94.25 109 ILE A CA 1
ATOM 879 C C . ILE A 1 109 ? 5.403 -10.961 -6.362 1.00 94.25 109 ILE A C 1
ATOM 881 O O . ILE A 1 109 ? 4.445 -11.499 -6.917 1.00 94.25 109 ILE A O 1
ATOM 885 N N . PRO A 1 110 ? 6.132 -11.599 -5.425 1.00 94.44 110 PRO A N 1
ATOM 886 C CA . PRO A 1 110 ? 5.819 -12.943 -4.963 1.00 94.44 110 PRO A CA 1
ATOM 887 C C . PRO A 1 110 ? 4.376 -13.085 -4.478 1.00 94.44 110 PRO A C 1
ATOM 889 O O . PRO A 1 110 ? 3.844 -12.208 -3.786 1.00 94.44 110 PRO A O 1
ATOM 892 N N . ASP A 1 111 ? 3.780 -14.230 -4.803 1.00 90.88 111 ASP A N 1
ATOM 893 C CA . ASP A 1 111 ? 2.395 -14.544 -4.471 1.00 90.88 111 ASP A CA 1
ATOM 894 C C . ASP A 1 111 ? 2.095 -14.343 -2.979 1.00 90.88 111 ASP A C 1
ATOM 896 O O . ASP A 1 111 ? 2.887 -14.674 -2.093 1.00 90.88 111 ASP A O 1
ATOM 900 N N . GLY A 1 112 ? 0.913 -13.796 -2.696 1.00 92.75 112 GLY A N 1
ATOM 901 C CA . GLY A 1 112 ? 0.412 -13.588 -1.338 1.00 92.75 112 GLY A CA 1
ATOM 902 C C . GLY A 1 112 ? 0.864 -12.292 -0.661 1.00 92.75 112 GLY A C 1
ATOM 903 O O . GLY A 1 112 ? 0.152 -11.830 0.226 1.00 92.75 112 GLY A O 1
ATOM 904 N N . ILE A 1 113 ? 1.958 -11.650 -1.094 1.00 96.38 113 ILE A N 1
ATOM 905 C CA . ILE A 1 113 ? 2.417 -10.382 -0.493 1.00 96.38 113 ILE A CA 1
ATOM 906 C C . ILE A 1 113 ? 1.360 -9.289 -0.665 1.00 96.38 113 ILE A C 1
ATOM 908 O O . ILE A 1 113 ? 0.894 -8.734 0.327 1.00 96.38 113 ILE A O 1
ATOM 912 N N . CYS A 1 114 ? 0.934 -9.013 -1.903 1.00 95.50 114 CYS A N 1
ATOM 913 C CA . CYS A 1 114 ? -0.081 -7.988 -2.161 1.00 95.50 114 CYS A CA 1
ATOM 914 C C . CYS A 1 114 ? -1.406 -8.310 -1.468 1.00 95.50 114 CYS A C 1
ATOM 916 O O . CYS A 1 114 ? -2.009 -7.418 -0.892 1.00 95.50 114 CYS A O 1
ATOM 918 N N . LYS A 1 115 ? -1.811 -9.586 -1.424 1.00 95.44 115 LYS A N 1
ATOM 919 C CA . LYS A 1 115 ? -3.032 -10.006 -0.723 1.00 95.44 115 LYS A CA 1
ATOM 920 C C . LYS A 1 115 ? -2.997 -9.641 0.766 1.00 95.44 115 LYS A C 1
ATOM 922 O O . LYS A 1 115 ? -3.987 -9.172 1.309 1.00 95.44 115 LYS A O 1
ATOM 927 N N . ILE A 1 116 ? -1.862 -9.852 1.432 1.00 96.88 116 ILE A N 1
ATOM 928 C CA . ILE A 1 116 ? -1.706 -9.512 2.855 1.00 96.88 116 ILE A CA 1
ATOM 929 C C . ILE A 1 116 ? -1.676 -7.992 3.049 1.00 96.88 116 ILE A C 1
ATOM 931 O O . ILE A 1 116 ? -2.296 -7.470 3.973 1.00 96.88 116 ILE A O 1
ATOM 935 N N . LEU A 1 117 ? -0.946 -7.281 2.190 1.00 97.19 117 LEU A N 1
ATOM 936 C CA . LEU A 1 117 ? -0.759 -5.837 2.306 1.00 97.19 117 LEU A CA 1
ATOM 937 C C . LEU A 1 117 ? -2.040 -5.046 2.006 1.00 97.19 117 LEU A C 1
ATOM 939 O O . LEU A 1 117 ? -2.351 -4.113 2.747 1.00 97.19 117 LEU A O 1
ATOM 943 N N . CYS A 1 118 ? -2.784 -5.440 0.971 1.00 96.62 118 CYS A N 1
ATOM 944 C CA . CYS A 1 118 ? -4.032 -4.806 0.551 1.00 96.62 118 CYS A CA 1
ATOM 945 C C . CYS A 1 118 ? -5.251 -5.261 1.362 1.00 96.62 118 CYS A C 1
ATOM 947 O O . CYS A 1 118 ? -6.232 -4.524 1.410 1.00 96.62 118 CYS A O 1
ATOM 949 N N . GLY A 1 119 ? -5.186 -6.427 2.017 1.00 95.69 119 GLY A N 1
ATOM 950 C CA . GLY A 1 119 ? -6.326 -7.087 2.662 1.00 95.69 119 GLY A CA 1
ATOM 951 C C . GLY A 1 119 ? -7.219 -6.167 3.503 1.00 95.69 119 GLY A C 1
ATOM 952 O O . GLY A 1 119 ? -8.410 -6.103 3.229 1.00 95.69 119 GLY A O 1
ATOM 953 N N . PRO A 1 120 ? -6.690 -5.374 4.457 1.00 95.88 120 PRO A N 1
ATOM 954 C CA . PRO A 1 120 ? -7.534 -4.481 5.257 1.00 95.88 120 PRO A CA 1
ATOM 955 C C . PRO A 1 120 ? -8.301 -3.436 4.440 1.00 95.88 120 PRO A C 1
ATOM 957 O O . PRO A 1 120 ? -9.412 -3.064 4.809 1.00 95.88 120 PRO A O 1
ATOM 960 N N . VAL A 1 121 ? -7.698 -2.936 3.356 1.00 95.94 121 VAL A N 1
ATOM 961 C CA . VAL A 1 121 ? -8.316 -1.946 2.464 1.00 95.94 121 VAL A CA 1
ATOM 962 C C . VAL A 1 121 ? -9.370 -2.620 1.590 1.00 95.94 121 VAL A C 1
ATOM 964 O O . VAL A 1 121 ? -10.486 -2.124 1.509 1.00 95.94 121 VAL A O 1
ATOM 967 N N . GLU A 1 122 ? -9.045 -3.759 0.980 1.00 94.31 122 GLU A N 1
ATOM 968 C CA . GLU A 1 122 ? -9.993 -4.542 0.175 1.00 94.31 122 GLU A CA 1
ATOM 969 C C . GLU A 1 122 ? -11.211 -4.948 1.017 1.00 94.31 122 GLU A C 1
ATOM 971 O O . GLU A 1 122 ? -12.343 -4.657 0.642 1.00 94.31 122 GLU A O 1
ATOM 976 N N . ASP A 1 123 ? -10.989 -5.483 2.218 1.00 92.75 123 ASP A N 1
ATOM 977 C CA . ASP A 1 123 ? -12.049 -5.953 3.109 1.00 92.75 123 ASP A CA 1
ATOM 978 C C . ASP A 1 123 ? -13.008 -4.840 3.553 1.00 92.75 123 ASP A C 1
ATOM 980 O O . ASP A 1 123 ? -14.207 -5.094 3.708 1.00 92.75 123 ASP A O 1
ATOM 984 N N . VAL A 1 124 ? -12.513 -3.619 3.802 1.00 92.69 124 VAL A N 1
ATOM 985 C CA . VAL A 1 124 ? -13.388 -2.505 4.202 1.00 92.69 124 VAL A CA 1
ATOM 986 C C . VAL A 1 124 ? -14.087 -1.871 3.001 1.00 92.69 124 VAL A C 1
ATOM 988 O O . VAL A 1 124 ? -15.259 -1.511 3.108 1.00 92.69 124 VAL A O 1
ATOM 991 N N . LEU A 1 125 ? -13.410 -1.758 1.855 1.00 88.50 125 LEU A N 1
ATOM 992 C CA . LEU A 1 125 ? -13.980 -1.140 0.658 1.00 88.50 125 LEU A CA 1
ATOM 993 C C . LEU A 1 125 ? -14.983 -2.063 -0.049 1.00 88.50 125 LEU A C 1
ATOM 995 O O . LEU A 1 125 ? -16.012 -1.579 -0.515 1.00 88.50 125 LEU A O 1
ATOM 999 N N . ASP A 1 126 ? -14.774 -3.381 -0.049 1.00 85.94 126 ASP A N 1
ATOM 1000 C CA . ASP A 1 126 ? -15.744 -4.344 -0.591 1.00 85.94 126 ASP A CA 1
ATOM 1001 C C . ASP A 1 126 ? -17.076 -4.293 0.168 1.00 85.94 126 ASP A C 1
ATOM 1003 O O . ASP A 1 126 ? -18.151 -4.449 -0.417 1.00 85.94 126 ASP A O 1
ATOM 1007 N N . ARG A 1 127 ? -17.036 -3.993 1.472 1.00 75.19 127 ARG A N 1
ATOM 1008 C CA . ARG A 1 127 ? -18.245 -3.808 2.289 1.00 75.19 127 ARG A CA 1
ATOM 1009 C C . ARG A 1 127 ? -19.020 -2.540 1.922 1.00 75.19 127 ARG A C 1
ATOM 1011 O O . ARG A 1 127 ? -20.237 -2.535 2.086 1.00 75.19 127 ARG A O 1
ATOM 1018 N N . LEU A 1 128 ? -18.369 -1.514 1.362 1.00 62.94 128 LEU A N 1
ATOM 1019 C CA . LEU A 1 128 ? -19.046 -0.303 0.867 1.00 62.94 128 LEU A CA 1
ATOM 1020 C C . LEU A 1 128 ? -19.950 -0.585 -0.332 1.00 62.94 128 LEU A C 1
ATOM 1022 O O . LEU A 1 128 ? -20.964 0.083 -0.513 1.00 62.94 128 LEU A O 1
ATOM 1026 N N . VAL A 1 129 ? -19.590 -1.567 -1.160 1.00 58.59 129 VAL A N 1
ATOM 1027 C CA . VAL A 1 129 ? -20.351 -1.919 -2.367 1.00 58.59 129 VAL A CA 1
ATOM 1028 C C . VAL A 1 129 ? -21.648 -2.663 -2.012 1.00 58.59 129 VAL A C 1
ATOM 1030 O O . VAL A 1 129 ? -22.596 -2.669 -2.797 1.00 58.59 129 VAL A O 1
ATOM 1033 N N . VAL A 1 130 ? -21.718 -3.269 -0.821 1.00 56.16 130 VAL A N 1
ATOM 1034 C CA . VAL A 1 130 ? -22.828 -4.136 -0.393 1.00 56.16 130 VAL A CA 1
ATOM 1035 C C . VAL A 1 130 ? -23.929 -3.384 0.366 1.00 56.16 130 VAL A C 1
ATOM 1037 O O . VAL A 1 130 ? -25.038 -3.904 0.462 1.00 56.16 130 VAL A O 1
ATOM 1040 N N . GLU A 1 131 ? -23.695 -2.161 0.852 1.00 46.91 131 GLU A N 1
ATOM 1041 C CA 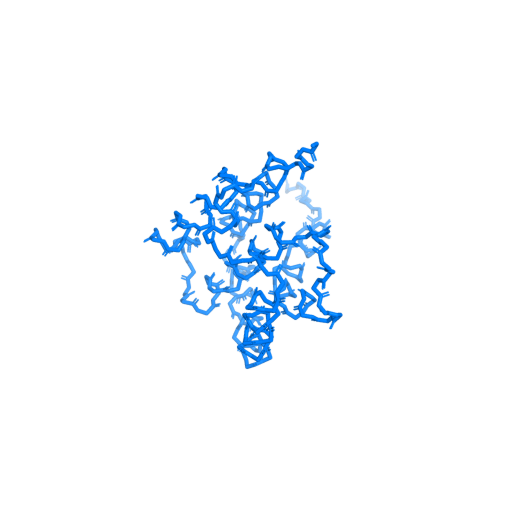. GLU A 1 131 ? -24.735 -1.333 1.483 1.00 46.91 131 GLU A CA 1
ATOM 1042 C C . GLU A 1 131 ? -25.372 -0.372 0.458 1.00 46.91 131 GLU A C 1
ATOM 1044 O O . GLU A 1 131 ? -24.893 0.752 0.278 1.00 46.91 131 GLU A O 1
ATOM 1049 N N . PRO A 1 132 ? -26.470 -0.749 -0.234 1.00 46.22 132 PRO A N 1
ATOM 1050 C CA . PRO A 1 132 ? -27.243 0.229 -0.977 1.00 46.22 132 PRO A CA 1
ATOM 1051 C C . PRO A 1 132 ? -27.811 1.232 0.026 1.00 46.22 132 PRO A C 1
ATOM 1053 O O . PRO A 1 132 ? -28.516 0.856 0.964 1.00 46.22 132 PRO A O 1
ATOM 1056 N N . GLN A 1 133 ? -27.521 2.515 -0.187 1.00 49.00 133 GLN A N 1
ATOM 1057 C CA . GLN A 1 133 ? -28.207 3.602 0.500 1.00 49.00 133 GLN A CA 1
ATOM 1058 C C . GLN A 1 133 ? -29.710 3.474 0.222 1.00 49.00 133 GLN A C 1
ATOM 1060 O O . GLN A 1 133 ? -30.196 3.860 -0.841 1.00 49.00 133 GLN A O 1
ATOM 1065 N N . LEU A 1 134 ? -30.448 2.883 1.160 1.00 44.53 134 LEU A N 1
ATOM 1066 C CA . LEU A 1 134 ? -31.901 2.924 1.151 1.00 44.53 134 LEU A CA 1
ATOM 1067 C C . LEU A 1 134 ? -32.312 4.371 1.456 1.00 44.53 134 LEU A C 1
ATOM 1069 O O . LEU A 1 134 ? -31.902 4.898 2.493 1.00 44.53 134 LEU A O 1
ATOM 1073 N N . PRO A 1 135 ? -33.080 5.036 0.577 1.00 48.78 135 PRO A N 1
ATOM 1074 C CA . PRO A 1 135 ? -33.600 6.357 0.887 1.00 48.78 135 PRO A CA 1
ATOM 1075 C C . PRO A 1 135 ? -34.567 6.243 2.074 1.00 48.78 135 PRO A C 1
ATOM 1077 O O . PRO A 1 135 ? -35.488 5.424 2.042 1.00 48.78 135 PRO A O 1
ATOM 1080 N N . LEU A 1 136 ? -34.305 7.040 3.117 1.00 47.03 136 LEU A N 1
ATOM 1081 C CA . LEU A 1 136 ? -35.233 7.311 4.221 1.00 47.03 136 LEU A CA 1
ATOM 1082 C C . LEU A 1 136 ? -36.469 8.070 3.725 1.00 47.03 136 LEU A C 1
ATOM 1084 O O . LEU A 1 136 ? -36.302 8.962 2.860 1.00 47.03 136 LEU A O 1
#

Organism: Gordonia otitidis (strain DSM 44809 / CCUG 52243 / JCM 12355 / NBRC 100426 / IFM 10032) (NCBI:txid1108044)

Foldseek 3Di:
DLPPLPVLLVVLVVLQVVLLVDDPVLLVQLQVLLVVLVVVLVVLVVLQVVVCVVPVVDLVVLCVRNVNLSVVLVVCVVVVPPPVHDPSSSQLSSLQSVCSSQPPDPPHRDPPSNCSSNVSSCVSVVVVVVDDPDDD

Secondary structure (DSSP, 8-state):
----HHHHHHHHHHHHHHHHH--HHHHHHHHHHHHHTHHHHHHHHHHHHHHHHHHS--HHHHHHH-HHHHHHHHHHHHHTSSTTS-HHHHHHHHHHHHHHHHTT-SSPPPTTHHHHHHHHHHHHHHHHHH------

Sequence (136 aa):
MWVDDQARFAVMQQIICDLERLTVEQRAQFVDLAQDTRYERDAAERALTRWQEQTLWTSQYCLTCFPKAATLLEELLASHRPLEFPYVARTAAIDAARC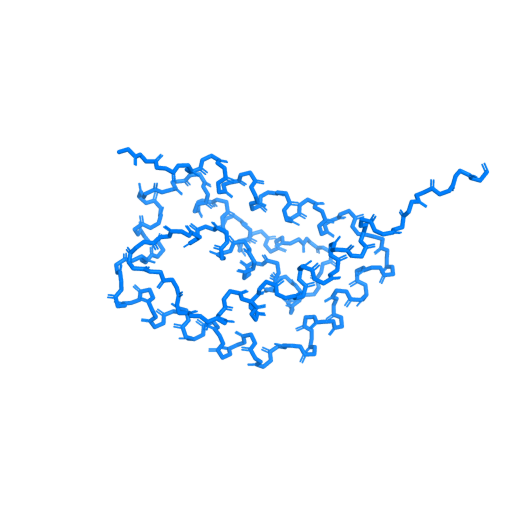ALLADLQPPIPDGICKILCGPVEDVLDRLVVEPQLPL

pLDDT: mean 90.41, std 12.91, range [40.94, 97.88]